Protein AF-A0A353B6N6-F1 (afdb_monomer_lite)

pLDDT: mean 88.03, std 6.11, range [65.81, 94.56]

Radius of gyration: 28.05 Å; chains: 1; bounding box: 58×32×71 Å

Sequence (144 aa):
MLCIVFTAVLGYVVSGWSWLDALYMVVITVSGVGYGEVKPVETYSLRWLTILLIVLGYAAAIYTVGGFAQMVIDGELRRVLGVRRMHKEIDRLDQHVVICGFGRMGKQLAESLARRGKPLVVVDRSVERVTKAREFGCLAIEGN

Foldseek 3Di:
DVVLLVVQLVVVVVVVDDSVLSNVLLCCLLVVVPPDRSDDQPDPVNVVSSVCSNVVSNVVSCVVVVVVVVVVVVVVVCVVVVLVVLVVVVVPDDPAAEQEDQDPVSVVVCVVCVVVVGQYEYEYQDPVSQVVCVVVVHSYDYDD

Structure (mmCIF, N/CA/C/O backbone):
data_AF-A0A353B6N6-F1
#
_entry.id   AF-A0A353B6N6-F1
#
loop_
_atom_site.group_PDB
_atom_site.id
_atom_site.type_symbol
_atom_site.label_atom_id
_atom_site.label_alt_id
_atom_site.label_comp_id
_atom_site.label_asym_id
_atom_site.label_entity_id
_atom_site.label_seq_id
_atom_site.pdbx_PDB_ins_code
_atom_site.Cartn_x
_atom_site.Cartn_y
_atom_site.Cartn_z
_atom_site.occupancy
_atom_site.B_iso_or_equiv
_atom_site.auth_seq_id
_atom_site.auth_comp_id
_atom_site.auth_asym_id
_atom_site.auth_atom_id
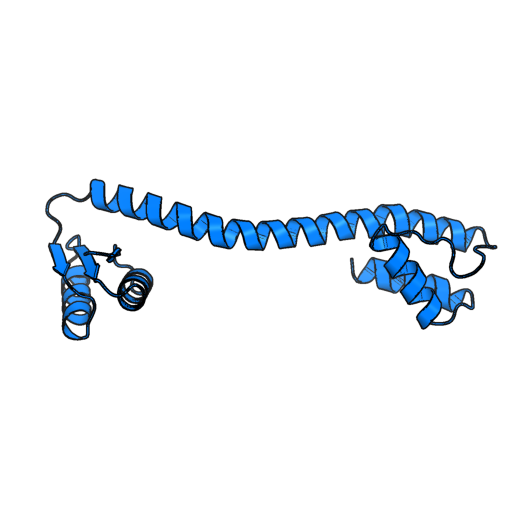_atom_site.pdbx_PDB_model_num
ATOM 1 N N . MET A 1 1 ? 3.969 -6.995 -10.562 1.00 87.12 1 MET A N 1
ATOM 2 C CA . MET A 1 1 ? 4.688 -5.702 -10.630 1.00 87.12 1 MET A CA 1
ATOM 3 C C . MET A 1 1 ? 6.203 -5.885 -10.532 1.00 87.12 1 MET A C 1
ATOM 5 O O . MET A 1 1 ? 6.876 -5.561 -11.497 1.00 87.12 1 MET A O 1
ATOM 9 N N . LEU A 1 2 ? 6.740 -6.460 -9.444 1.00 89.62 2 LEU A N 1
ATOM 10 C CA . LEU A 1 2 ? 8.195 -6.625 -9.255 1.00 89.62 2 LEU A CA 1
ATOM 11 C C . LEU A 1 2 ? 8.898 -7.376 -10.398 1.00 89.62 2 LEU A C 1
ATOM 13 O O . LEU A 1 2 ? 9.908 -6.895 -10.894 1.00 89.62 2 LEU A O 1
ATOM 17 N N . CYS A 1 3 ? 8.337 -8.492 -10.881 1.00 92.62 3 CYS A N 1
ATOM 18 C CA . CYS A 1 3 ? 8.913 -9.222 -12.018 1.00 92.62 3 CYS A CA 1
ATOM 19 C C . CYS A 1 3 ? 8.967 -8.370 -13.296 1.00 92.62 3 CYS A C 1
ATOM 21 O O . CYS A 1 3 ? 9.976 -8.382 -13.981 1.00 92.62 3 CYS A O 1
ATOM 23 N N . ILE A 1 4 ? 7.918 -7.587 -13.583 1.00 91.50 4 ILE A N 1
ATOM 24 C CA . ILE A 1 4 ? 7.854 -6.709 -14.766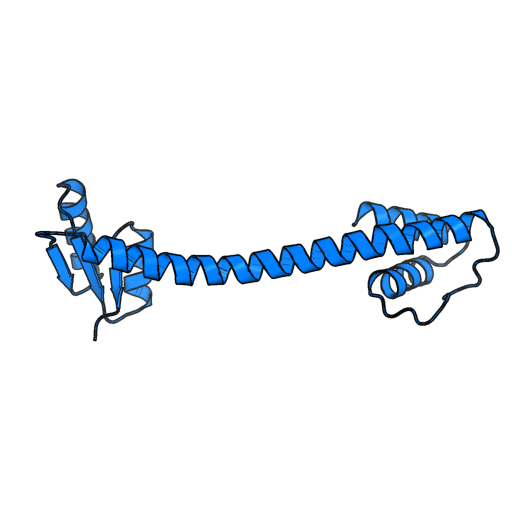 1.00 91.50 4 ILE A CA 1
ATOM 25 C C . ILE A 1 4 ? 8.944 -5.638 -14.683 1.00 91.50 4 ILE A C 1
ATOM 27 O O . ILE A 1 4 ? 9.679 -5.430 -15.643 1.00 91.50 4 ILE A O 1
ATOM 31 N N . VAL A 1 5 ? 9.073 -4.995 -13.517 1.00 92.50 5 VAL A N 1
ATOM 32 C CA . VAL A 1 5 ? 10.116 -3.994 -13.257 1.00 92.50 5 VAL A CA 1
ATOM 33 C C . VAL A 1 5 ? 11.500 -4.616 -13.421 1.00 92.50 5 VAL A C 1
ATOM 35 O O . VAL A 1 5 ? 12.330 -4.065 -14.133 1.00 92.50 5 VAL A O 1
ATOM 38 N N . PHE A 1 6 ? 11.737 -5.785 -12.827 1.00 94.00 6 PHE A N 1
ATOM 39 C CA . PHE A 1 6 ? 13.030 -6.461 -12.893 1.00 94.00 6 PHE A CA 1
ATOM 40 C C . PHE A 1 6 ? 13.407 -6.859 -14.326 1.00 94.00 6 PHE A C 1
ATOM 42 O O . PHE A 1 6 ? 14.514 -6.565 -14.772 1.00 94.00 6 PHE A O 1
ATOM 49 N N . THR A 1 7 ? 12.478 -7.457 -15.079 1.00 93.38 7 THR A N 1
ATOM 50 C CA . THR A 1 7 ? 12.695 -7.815 -16.487 1.00 93.38 7 THR A CA 1
ATOM 51 C C . THR A 1 7 ? 12.945 -6.580 -17.353 1.00 93.38 7 THR A C 1
ATOM 53 O O . THR A 1 7 ? 13.829 -6.612 -18.206 1.00 93.38 7 THR A O 1
ATOM 56 N N . ALA A 1 8 ? 12.225 -5.479 -17.119 1.00 92.62 8 ALA A N 1
ATOM 57 C CA . ALA A 1 8 ? 12.434 -4.240 -17.859 1.00 92.62 8 ALA A CA 1
ATOM 58 C C . ALA A 1 8 ? 13.804 -3.613 -17.556 1.00 92.62 8 ALA A C 1
ATOM 60 O O . ALA A 1 8 ? 14.540 -3.293 -18.487 1.00 92.62 8 ALA A O 1
ATOM 61 N N . VAL A 1 9 ? 14.184 -3.503 -16.276 1.00 93.94 9 VAL A N 1
ATOM 62 C CA . VAL A 1 9 ? 15.504 -2.990 -15.870 1.00 93.94 9 VAL A CA 1
ATOM 63 C C . VAL A 1 9 ? 16.620 -3.838 -16.478 1.00 93.94 9 VAL A C 1
ATOM 65 O O . VAL A 1 9 ? 17.541 -3.282 -17.072 1.00 93.94 9 VAL A O 1
ATOM 68 N N . LEU A 1 10 ? 16.522 -5.169 -16.403 1.00 94.31 10 LEU A N 1
ATOM 69 C CA . LEU A 1 10 ? 17.498 -6.059 -17.035 1.00 94.31 10 LEU A CA 1
ATOM 70 C C . LEU A 1 10 ? 17.573 -5.853 -18.551 1.00 94.31 10 LEU A C 1
ATOM 72 O O . LEU A 1 10 ? 18.673 -5.783 -19.091 1.00 94.31 10 LEU A O 1
ATOM 76 N N . GLY A 1 11 ? 16.436 -5.713 -19.236 1.00 91.44 11 GLY A N 1
ATOM 77 C CA . GLY A 1 11 ? 16.408 -5.479 -20.681 1.00 91.44 11 GLY A CA 1
ATOM 78 C C . GLY A 1 11 ? 17.110 -4.184 -21.101 1.00 91.44 11 GLY A C 1
ATOM 79 O O . GLY A 1 11 ? 17.863 -4.181 -22.077 1.00 91.44 11 GLY A O 1
ATOM 80 N N . TYR A 1 12 ? 16.940 -3.103 -20.335 1.00 92.62 12 TYR A N 1
ATOM 81 C CA . TYR A 1 12 ? 17.661 -1.849 -20.574 1.00 92.62 12 TYR A CA 1
ATOM 82 C C . TYR A 1 12 ? 19.158 -1.966 -20.250 1.00 92.62 12 TYR A C 1
ATOM 84 O O . TYR A 1 12 ? 19.988 -1.502 -21.031 1.00 92.62 12 TYR A O 1
ATOM 92 N N . VAL A 1 13 ? 19.526 -2.635 -19.151 1.00 92.69 13 VAL A N 1
ATOM 93 C CA . VAL A 1 13 ? 20.937 -2.838 -18.765 1.00 92.69 13 VAL A CA 1
ATOM 94 C C . VAL A 1 13 ? 21.691 -3.679 -19.796 1.00 92.69 13 VAL A C 1
ATOM 96 O O . VAL A 1 13 ? 22.792 -3.311 -20.199 1.00 92.69 13 VAL A O 1
ATOM 99 N N . VAL A 1 14 ? 21.087 -4.767 -20.288 1.00 90.88 14 VAL A N 1
ATOM 100 C CA . VAL A 1 14 ? 21.658 -5.602 -21.365 1.00 90.88 14 VAL A CA 1
ATOM 101 C C . VAL A 1 14 ? 21.858 -4.797 -22.652 1.00 90.88 14 VAL A C 1
ATOM 103 O O . VAL A 1 14 ? 22.774 -5.070 -23.421 1.00 90.88 14 VAL A O 1
ATOM 106 N N . SER A 1 15 ? 21.051 -3.759 -22.853 1.00 86.94 15 SER A N 1
ATOM 107 C CA . SER A 1 15 ? 21.146 -2.853 -23.999 1.00 86.94 15 SER A CA 1
ATOM 108 C C . SER A 1 15 ? 22.138 -1.701 -23.784 1.00 86.94 15 SER A C 1
ATOM 110 O O . SER A 1 15 ? 22.137 -0.733 -24.542 1.00 86.94 15 SER A O 1
ATOM 112 N N . GLY A 1 16 ? 22.988 -1.785 -22.753 1.00 87.44 16 GLY A N 1
ATOM 113 C CA . GLY A 1 16 ? 24.078 -0.840 -22.489 1.00 87.44 16 GLY A CA 1
ATOM 114 C C . GLY A 1 16 ? 23.700 0.352 -21.606 1.00 87.44 16 GLY A C 1
ATOM 115 O O . GLY A 1 16 ? 24.484 1.295 -21.468 1.00 87.44 16 GLY A O 1
ATOM 116 N N . TRP A 1 17 ? 22.507 0.357 -21.006 1.00 91.38 17 TRP A N 1
ATOM 117 C CA . TRP A 1 17 ? 22.112 1.421 -20.084 1.00 91.38 17 TRP A CA 1
ATOM 118 C C . TRP A 1 17 ? 22.742 1.180 -18.711 1.00 91.38 17 TRP A C 1
ATOM 120 O O . TRP A 1 17 ? 22.952 0.037 -18.303 1.00 91.38 17 TRP A O 1
ATOM 130 N N . SER A 1 18 ? 23.044 2.253 -17.970 1.00 94.38 18 SER A N 1
ATOM 131 C CA . SER A 1 18 ? 23.471 2.070 -16.582 1.00 94.38 18 SER A CA 1
ATOM 132 C C . SER A 1 18 ? 22.288 1.547 -15.761 1.00 94.38 18 SER A C 1
ATOM 134 O O . SER A 1 18 ? 21.130 1.820 -16.083 1.00 94.38 18 SER A O 1
ATOM 136 N N . TRP A 1 19 ? 22.561 0.797 -14.691 1.00 93.44 19 TRP A N 1
ATOM 137 C CA . TRP A 1 19 ? 21.506 0.268 -13.819 1.00 93.44 19 TRP A CA 1
ATOM 138 C C . TRP A 1 19 ? 20.601 1.381 -13.269 1.00 93.44 19 TRP A C 1
ATOM 140 O O . TRP A 1 19 ? 19.394 1.185 -13.134 1.00 93.44 19 TRP A O 1
ATOM 150 N N . LEU A 1 20 ? 21.183 2.556 -12.999 1.00 93.69 20 LEU A N 1
ATOM 151 C CA . LEU A 1 20 ? 20.473 3.713 -12.477 1.00 93.69 20 LEU A CA 1
ATOM 152 C C . LEU A 1 20 ? 19.576 4.338 -13.550 1.00 93.69 20 LEU A C 1
ATOM 154 O O . LEU A 1 20 ? 18.412 4.602 -13.268 1.00 93.69 20 LEU A O 1
ATOM 158 N N . ASP A 1 21 ? 20.071 4.496 -14.783 1.00 93.50 21 ASP A N 1
ATOM 159 C CA . ASP A 1 21 ? 19.279 5.033 -15.902 1.00 93.50 21 ASP A CA 1
ATOM 160 C C . ASP A 1 21 ? 18.113 4.103 -16.256 1.00 93.50 21 ASP A C 1
ATOM 162 O O . ASP A 1 21 ? 16.995 4.555 -16.495 1.00 93.50 21 ASP A O 1
ATOM 166 N N . ALA A 1 22 ? 18.366 2.791 -16.260 1.00 93.94 22 ALA A N 1
ATOM 167 C CA . ALA A 1 22 ? 17.357 1.769 -16.513 1.00 93.94 22 ALA A CA 1
ATOM 168 C C . ALA A 1 22 ? 16.257 1.784 -15.443 1.00 93.94 22 ALA A C 1
ATOM 170 O O . ALA A 1 22 ? 15.068 1.781 -15.769 1.00 93.94 22 ALA A O 1
ATOM 171 N N . LEU A 1 23 ? 16.642 1.832 -14.164 1.00 93.75 23 LEU A N 1
ATOM 172 C CA . LEU A 1 23 ? 15.690 1.940 -13.061 1.00 93.75 23 LEU A CA 1
ATOM 173 C C . LEU A 1 23 ? 14.906 3.252 -13.140 1.00 93.75 23 LEU A C 1
ATOM 175 O O . LEU A 1 23 ? 13.683 3.238 -13.011 1.00 93.75 23 LEU A O 1
ATOM 179 N N . TYR A 1 24 ? 15.592 4.365 -13.393 1.00 93.75 24 TYR A N 1
ATOM 180 C CA . TYR A 1 24 ? 14.972 5.677 -13.513 1.00 93.75 24 TYR A CA 1
ATOM 181 C C . TYR A 1 24 ? 13.939 5.706 -14.646 1.00 93.75 24 TYR A C 1
ATOM 183 O O . TYR A 1 24 ? 12.799 6.103 -14.406 1.00 93.75 24 TYR A O 1
ATOM 191 N N . MET A 1 25 ? 14.276 5.172 -15.827 1.00 93.50 25 MET A N 1
ATOM 192 C CA . MET A 1 25 ? 13.355 5.029 -16.963 1.00 93.50 25 MET A CA 1
ATOM 193 C C . MET A 1 25 ? 12.100 4.232 -16.594 1.00 93.50 25 MET A C 1
ATOM 195 O O . MET A 1 25 ? 10.976 4.632 -16.908 1.00 93.50 25 MET A O 1
ATOM 199 N N . VAL A 1 26 ? 12.269 3.110 -15.892 1.00 93.75 26 VAL A N 1
ATOM 200 C CA . VAL A 1 26 ? 11.138 2.285 -15.453 1.00 93.75 26 VAL A CA 1
ATOM 201 C C . VAL A 1 26 ? 10.262 3.033 -14.448 1.00 93.75 26 VAL A C 1
ATOM 203 O O . VAL A 1 26 ? 9.038 3.017 -14.580 1.00 93.75 26 VAL A O 1
ATOM 206 N N . VAL A 1 27 ? 10.861 3.738 -13.487 1.00 93.00 27 VAL A N 1
ATOM 207 C CA . VAL A 1 27 ? 10.133 4.504 -12.466 1.00 93.00 27 VAL A CA 1
ATOM 208 C C . VAL A 1 27 ? 9.338 5.656 -13.083 1.00 93.00 27 VAL A C 1
ATOM 210 O O . VAL A 1 27 ? 8.152 5.789 -12.779 1.00 93.00 27 VAL A O 1
ATOM 213 N N . ILE A 1 28 ? 9.920 6.461 -13.979 1.00 92.81 28 ILE A N 1
ATOM 214 C CA . ILE A 1 28 ? 9.195 7.581 -14.616 1.00 92.81 28 ILE A CA 1
ATOM 215 C C . ILE A 1 28 ? 8.064 7.096 -15.534 1.00 92.81 28 ILE A C 1
ATOM 217 O O . ILE A 1 28 ? 7.042 7.769 -15.661 1.00 92.81 28 ILE A O 1
ATOM 221 N N . THR A 1 29 ? 8.229 5.913 -16.134 1.00 92.38 29 THR A N 1
ATOM 222 C CA . THR A 1 29 ? 7.225 5.297 -17.010 1.00 92.38 29 THR A CA 1
ATOM 223 C C . THR A 1 29 ? 6.058 4.752 -16.192 1.00 92.38 29 THR A C 1
ATOM 225 O O . THR A 1 29 ? 4.903 5.077 -16.446 1.00 92.38 29 THR A O 1
ATOM 228 N N . VAL A 1 30 ? 6.353 3.949 -15.167 1.00 92.31 30 VAL A N 1
ATOM 229 C CA . VAL A 1 30 ? 5.336 3.288 -14.338 1.00 92.31 30 VAL A CA 1
ATOM 230 C C . VAL A 1 30 ? 4.618 4.275 -13.411 1.00 92.31 30 VAL A C 1
ATOM 232 O O . VAL A 1 30 ? 3.453 4.065 -13.086 1.00 92.31 30 VAL A O 1
ATOM 235 N N . SER A 1 31 ? 5.272 5.372 -13.019 1.00 89.56 31 SER A N 1
ATOM 236 C CA . SER A 1 31 ? 4.628 6.458 -12.265 1.00 89.56 31 SER A CA 1
ATOM 237 C C . SER A 1 31 ? 3.669 7.305 -13.109 1.00 89.56 31 SER A C 1
ATOM 239 O O . SER A 1 31 ? 2.864 8.040 -12.544 1.00 89.56 31 SER A O 1
ATOM 241 N N . GLY A 1 32 ? 3.732 7.211 -14.443 1.00 88.44 32 GLY A N 1
ATOM 242 C CA . GLY A 1 32 ? 2.926 8.028 -15.351 1.00 88.44 32 GLY A CA 1
ATOM 243 C C . GLY A 1 32 ? 3.403 9.479 -15.489 1.00 88.44 32 GLY A C 1
ATOM 244 O O . GLY A 1 32 ? 2.693 10.278 -16.090 1.00 88.44 32 GLY A O 1
ATOM 245 N N . VAL A 1 33 ? 4.582 9.829 -14.954 1.00 90.75 33 VAL A N 1
ATOM 246 C CA . VAL A 1 33 ? 5.154 11.183 -15.077 1.00 90.75 33 VAL A CA 1
ATOM 247 C C . VAL A 1 33 ? 5.692 11.430 -16.488 1.00 90.75 33 VAL A C 1
ATOM 249 O O . VAL A 1 33 ? 5.417 12.472 -17.071 1.00 90.75 33 VAL A O 1
ATOM 252 N N . GLY A 1 34 ? 6.440 10.470 -17.045 1.00 84.06 34 GLY A N 1
ATOM 253 C CA . GLY A 1 34 ? 6.799 10.463 -18.467 1.00 84.06 34 GLY A CA 1
ATOM 254 C C . GLY A 1 34 ? 7.608 11.668 -18.968 1.00 84.06 34 GLY A C 1
ATOM 255 O O . GLY A 1 34 ? 7.259 12.237 -19.996 1.00 84.06 34 GLY A O 1
ATOM 256 N N . TYR A 1 35 ? 8.718 12.028 -18.310 1.00 84.94 35 TYR A N 1
ATOM 257 C CA . TYR A 1 35 ? 9.613 13.114 -18.762 1.00 84.94 35 TYR A CA 1
ATOM 258 C C . TYR A 1 35 ? 10.297 12.882 -20.128 1.00 84.94 35 TYR A C 1
ATOM 260 O O . TYR A 1 35 ? 10.974 13.777 -20.628 1.00 84.94 35 TYR A O 1
ATOM 268 N N . GLY A 1 36 ? 10.126 11.702 -20.730 1.00 83.88 36 GLY A N 1
ATOM 269 C CA . GLY A 1 36 ? 10.746 11.293 -21.991 1.00 83.88 36 GLY A CA 1
ATOM 270 C C . GLY A 1 36 ? 11.693 10.105 -21.824 1.00 83.88 36 GLY A C 1
ATOM 271 O O . GLY A 1 36 ? 11.811 9.530 -20.741 1.00 83.88 36 GLY A O 1
ATOM 272 N N . GLU A 1 37 ? 12.352 9.716 -22.916 1.00 86.75 37 GLU A N 1
ATOM 273 C CA . GLU A 1 37 ? 13.365 8.657 -22.909 1.00 86.75 37 GLU A CA 1
ATOM 274 C C . GLU A 1 37 ? 14.650 9.150 -22.221 1.00 86.75 37 GLU A C 1
ATOM 276 O O . GLU A 1 37 ? 15.224 10.160 -22.619 1.00 86.75 37 GLU A O 1
ATOM 281 N N . VAL A 1 38 ? 15.122 8.429 -21.196 1.00 87.25 38 VAL A N 1
ATOM 282 C CA . VAL A 1 38 ? 16.369 8.765 -20.468 1.00 87.25 38 VAL A CA 1
ATOM 283 C C . VAL A 1 38 ? 17.601 8.607 -21.365 1.00 87.25 38 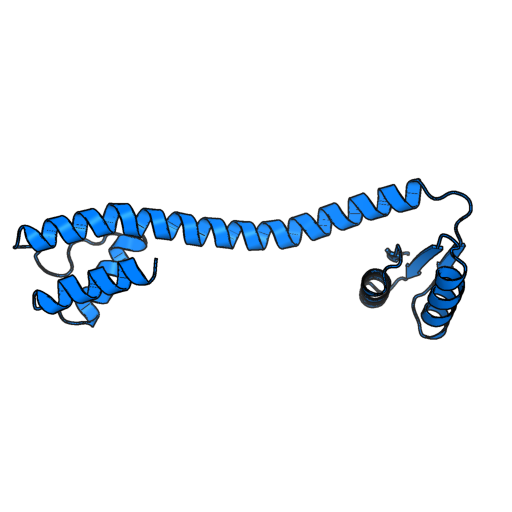VAL A C 1
ATOM 285 O O . VAL A 1 38 ? 18.565 9.363 -21.270 1.00 87.25 38 VAL A O 1
ATOM 288 N N . LYS A 1 39 ? 17.560 7.609 -22.246 1.00 85.06 39 LYS A N 1
ATOM 289 C CA . LYS A 1 39 ? 18.528 7.353 -23.311 1.00 85.06 39 LYS A CA 1
ATOM 290 C C . LYS A 1 39 ? 17.767 6.964 -24.577 1.00 85.06 39 LYS A C 1
ATOM 292 O O . LYS A 1 39 ? 16.670 6.420 -24.459 1.00 85.06 39 LYS A O 1
ATOM 297 N N . PRO A 1 40 ? 18.332 7.208 -25.768 1.00 83.75 40 PRO A N 1
ATOM 298 C CA . PRO A 1 40 ? 17.637 6.935 -27.017 1.00 83.75 40 PRO A CA 1
ATOM 299 C C . PRO A 1 40 ? 17.304 5.444 -27.160 1.00 83.75 40 PRO A C 1
ATOM 301 O O . PRO A 1 40 ? 18.162 4.565 -27.018 1.00 83.75 40 PRO A O 1
ATOM 304 N N . VAL A 1 41 ? 16.036 5.151 -27.450 1.00 82.94 41 VAL A N 1
ATOM 305 C CA . VAL A 1 41 ? 15.535 3.796 -27.708 1.00 82.94 41 VAL A CA 1
ATOM 306 C C . VAL A 1 41 ? 15.716 3.473 -29.200 1.00 82.94 41 VAL A C 1
ATOM 308 O O . VAL A 1 41 ? 14.787 3.523 -30.016 1.00 82.94 41 VAL A O 1
ATOM 311 N N . GLU A 1 42 ? 16.960 3.164 -29.573 1.00 80.06 42 GLU A N 1
ATOM 312 C CA . GLU A 1 42 ? 17.370 3.025 -30.982 1.00 80.06 42 GLU A CA 1
ATOM 313 C C . GLU A 1 42 ? 17.002 1.671 -31.608 1.00 80.06 42 GLU A C 1
ATOM 315 O O . GLU A 1 42 ? 16.746 1.586 -32.808 1.00 80.06 42 GLU A O 1
ATOM 320 N N . THR A 1 43 ? 16.930 0.599 -30.810 1.00 87.62 43 THR A N 1
ATOM 321 C CA . THR A 1 43 ? 16.682 -0.762 -31.319 1.00 87.62 43 THR A CA 1
ATOM 322 C C . THR A 1 43 ? 15.200 -1.139 -31.253 1.00 87.62 43 THR A C 1
ATOM 324 O O . THR A 1 43 ? 14.521 -0.877 -30.260 1.00 87.62 43 THR A O 1
ATOM 327 N N . TYR A 1 44 ? 14.701 -1.844 -32.276 1.00 88.62 44 TYR A N 1
ATOM 328 C CA . TYR A 1 44 ? 13.319 -2.352 -32.321 1.00 88.62 44 TYR A CA 1
ATOM 329 C C . TYR A 1 44 ? 12.949 -3.238 -31.120 1.00 88.62 44 TYR A C 1
ATOM 331 O O . TYR A 1 44 ? 11.829 -3.149 -30.620 1.00 88.62 44 TYR A O 1
ATOM 339 N N . SER A 1 45 ? 13.879 -4.060 -30.625 1.00 86.88 45 SER A N 1
ATOM 340 C CA . SER A 1 45 ? 13.680 -4.886 -29.424 1.00 86.88 45 SER A CA 1
ATOM 341 C C . SER A 1 45 ? 13.424 -4.036 -28.178 1.00 86.88 45 SER A C 1
ATOM 343 O O . SER A 1 45 ? 12.518 -4.337 -27.401 1.00 86.88 45 SER A O 1
ATOM 345 N N . LEU A 1 46 ? 14.173 -2.942 -28.022 1.00 89.06 46 LEU A N 1
ATOM 346 C CA . LEU A 1 46 ? 14.034 -2.016 -26.904 1.00 89.06 46 LEU A CA 1
ATOM 347 C C . LEU A 1 46 ? 12.693 -1.281 -26.963 1.00 89.06 46 LEU A C 1
ATOM 349 O O . LEU A 1 46 ? 12.017 -1.174 -25.948 1.00 89.06 46 LEU A O 1
ATOM 353 N N . ARG A 1 47 ? 12.253 -0.865 -28.159 1.00 90.75 47 ARG A N 1
ATOM 354 C CA . ARG A 1 47 ? 10.938 -0.227 -28.354 1.00 90.75 47 ARG A CA 1
ATOM 355 C C . ARG A 1 47 ? 9.790 -1.139 -27.945 1.00 90.75 47 ARG A C 1
ATOM 357 O O . ARG A 1 47 ? 8.889 -0.700 -27.236 1.00 90.75 47 ARG A O 1
ATOM 364 N N . TRP A 1 48 ? 9.832 -2.407 -28.349 1.00 93.25 48 TRP A N 1
ATOM 365 C CA . TRP A 1 48 ? 8.828 -3.386 -27.932 1.00 93.25 48 TRP A CA 1
ATOM 366 C C . TRP A 1 48 ? 8.822 -3.603 -26.419 1.00 93.25 48 TRP A C 1
ATOM 368 O O . TRP A 1 48 ? 7.747 -3.668 -25.822 1.00 93.25 48 TRP A O 1
ATOM 378 N N . LEU A 1 49 ? 9.999 -3.651 -25.791 1.00 92.25 49 LEU A N 1
ATOM 379 C CA . LEU A 1 49 ? 10.115 -3.734 -24.337 1.00 92.25 49 LEU A CA 1
ATOM 380 C C . LEU A 1 49 ? 9.509 -2.503 -23.650 1.00 92.25 49 LEU A C 1
ATOM 382 O O . LEU A 1 49 ? 8.750 -2.664 -22.694 1.00 92.25 49 LEU A O 1
ATOM 386 N N . THR A 1 50 ? 9.778 -1.294 -24.150 1.00 91.75 50 THR A N 1
ATOM 387 C CA . THR A 1 50 ? 9.203 -0.053 -23.613 1.00 91.75 50 THR A CA 1
ATOM 388 C C . THR A 1 50 ? 7.682 -0.038 -23.748 1.00 91.75 50 THR A C 1
ATOM 390 O O . THR A 1 50 ? 6.990 0.279 -22.784 1.00 91.75 50 THR A O 1
ATOM 393 N N . ILE A 1 51 ? 7.138 -0.443 -24.901 1.00 93.12 51 ILE A N 1
ATOM 394 C CA . ILE A 1 51 ? 5.684 -0.552 -25.113 1.00 93.12 51 ILE A CA 1
ATOM 395 C C . ILE A 1 51 ? 5.070 -1.546 -24.120 1.00 93.12 51 ILE A C 1
ATOM 397 O O . ILE A 1 51 ? 4.069 -1.239 -23.469 1.00 93.12 51 ILE A O 1
ATOM 401 N N . LEU A 1 52 ? 5.687 -2.720 -23.962 1.00 93.19 52 LEU A N 1
ATOM 402 C CA . LEU A 1 52 ? 5.226 -3.739 -23.022 1.00 93.19 52 LEU A CA 1
ATOM 403 C C . LEU A 1 52 ? 5.255 -3.221 -21.578 1.00 93.19 52 LEU A C 1
ATOM 405 O O . LEU A 1 52 ? 4.313 -3.451 -20.820 1.00 93.19 52 LEU A O 1
ATOM 409 N N . LEU A 1 53 ? 6.313 -2.498 -21.206 1.00 93.94 53 LEU A N 1
ATOM 410 C CA . LEU A 1 53 ? 6.447 -1.865 -19.900 1.00 93.94 53 LEU A CA 1
ATOM 411 C C . LEU A 1 53 ? 5.366 -0.806 -19.667 1.00 93.94 53 LEU A C 1
ATOM 413 O O . LEU A 1 53 ? 4.796 -0.769 -18.579 1.00 93.94 53 LEU A O 1
ATOM 417 N N . ILE A 1 54 ? 5.066 0.030 -20.663 1.00 92.94 54 ILE A N 1
ATOM 418 C CA . ILE A 1 54 ? 4.006 1.037 -20.557 1.00 92.94 54 ILE A CA 1
ATOM 419 C C . ILE A 1 54 ? 2.666 0.345 -20.311 1.00 92.94 54 ILE A C 1
ATOM 421 O O . ILE A 1 54 ? 1.983 0.684 -19.356 1.00 92.94 54 ILE A O 1
ATOM 425 N N . VAL A 1 55 ? 2.299 -0.662 -21.105 1.00 94.25 55 VAL A N 1
ATOM 426 C CA . VAL A 1 55 ? 0.984 -1.311 -20.969 1.00 94.25 55 VAL A CA 1
ATOM 427 C C . VAL A 1 55 ? 0.897 -2.142 -19.687 1.00 94.25 55 VAL A C 1
ATOM 429 O O . VAL A 1 55 ? 0.013 -1.926 -18.858 1.00 94.25 55 VAL A O 1
ATOM 432 N N . LEU A 1 56 ? 1.815 -3.093 -19.496 1.00 94.56 56 LEU A N 1
ATOM 433 C CA . LEU A 1 56 ? 1.745 -4.041 -18.382 1.00 94.56 56 LEU A CA 1
ATOM 434 C C . LEU A 1 56 ? 2.231 -3.433 -17.067 1.00 94.56 56 LEU A C 1
ATOM 436 O O . LEU A 1 56 ? 1.656 -3.704 -16.014 1.00 94.56 56 LEU A O 1
ATOM 440 N N . GLY A 1 57 ? 3.294 -2.630 -17.110 1.00 92.44 57 GLY A N 1
ATOM 441 C CA . GLY A 1 57 ? 3.866 -1.994 -15.926 1.00 92.44 57 GLY A CA 1
ATOM 442 C C . GLY A 1 57 ? 2.924 -0.954 -15.331 1.00 92.44 57 GLY A C 1
ATOM 443 O O . GLY A 1 57 ? 2.669 -1.000 -14.128 1.00 92.44 57 GLY A O 1
ATOM 444 N N . TYR A 1 58 ? 2.348 -0.081 -16.164 1.00 92.44 58 TYR A N 1
ATOM 445 C CA . TYR A 1 58 ? 1.393 0.928 -15.702 1.00 92.44 58 TYR A CA 1
ATOM 446 C C . TYR A 1 58 ? 0.092 0.298 -15.188 1.00 92.44 58 TYR A C 1
ATOM 448 O O . TYR A 1 58 ? -0.345 0.615 -14.082 1.00 92.44 58 TYR A O 1
ATOM 456 N N . ALA A 1 59 ? -0.483 -0.669 -15.918 1.00 92.88 59 ALA A N 1
ATOM 457 C CA . ALA A 1 59 ? -1.677 -1.385 -15.460 1.00 92.88 59 ALA A CA 1
ATOM 458 C C . ALA A 1 59 ? -1.439 -2.100 -14.118 1.00 92.88 59 ALA A C 1
ATOM 460 O O . ALA A 1 59 ? -2.257 -2.006 -13.200 1.00 92.88 59 ALA A O 1
ATOM 461 N N . ALA A 1 60 ? -0.290 -2.770 -13.967 1.00 92.38 60 ALA A N 1
ATOM 462 C CA . ALA A 1 60 ? 0.077 -3.415 -12.712 1.00 92.38 60 ALA A CA 1
ATOM 463 C C . ALA A 1 60 ? 0.260 -2.407 -11.566 1.00 92.38 60 ALA A C 1
ATOM 465 O O . ALA A 1 60 ? -0.094 -2.719 -10.427 1.00 92.38 60 ALA A O 1
ATOM 466 N N . ALA A 1 61 ? 0.797 -1.216 -11.840 1.00 91.50 61 ALA A N 1
ATOM 467 C CA . ALA A 1 61 ? 0.956 -0.173 -10.832 1.00 91.50 61 ALA A CA 1
ATOM 468 C C . ALA A 1 61 ? -0.390 0.393 -10.377 1.00 91.50 61 ALA A C 1
ATOM 470 O O . ALA A 1 61 ? -0.631 0.431 -9.172 1.00 91.50 61 ALA A O 1
ATOM 471 N N . ILE A 1 62 ? -1.293 0.721 -11.309 1.00 91.25 62 ILE A N 1
ATOM 472 C CA . ILE A 1 62 ? -2.663 1.145 -10.978 1.00 91.25 62 ILE A CA 1
ATOM 473 C C . ILE A 1 62 ? -3.351 0.092 -10.112 1.00 91.25 62 ILE A C 1
ATOM 475 O O . ILE A 1 62 ? -3.921 0.429 -9.077 1.00 91.25 62 ILE A O 1
ATOM 479 N N . TYR A 1 63 ? -3.269 -1.184 -10.494 1.00 92.06 63 TYR A N 1
ATOM 480 C CA . TYR A 1 63 ? -3.906 -2.259 -9.736 1.00 92.06 63 TYR A CA 1
ATOM 481 C C . TYR A 1 63 ? -3.314 -2.412 -8.328 1.00 92.06 63 TYR A C 1
ATOM 483 O O . TYR A 1 63 ? -4.047 -2.589 -7.360 1.00 92.06 63 TYR A O 1
ATOM 491 N N . THR A 1 64 ? -1.990 -2.302 -8.194 1.00 89.88 64 THR A N 1
ATOM 492 C CA . THR A 1 64 ? -1.309 -2.425 -6.894 1.00 89.88 64 THR A CA 1
ATOM 493 C C . THR A 1 64 ? -1.649 -1.250 -5.976 1.00 89.88 64 THR A C 1
ATOM 495 O O . THR A 1 64 ? -2.005 -1.460 -4.817 1.00 89.88 64 THR A O 1
ATOM 498 N N . VAL A 1 65 ? -1.584 -0.018 -6.491 1.00 89.81 65 VAL A N 1
ATOM 499 C CA . VAL A 1 65 ? -1.917 1.203 -5.739 1.00 89.81 65 VAL A CA 1
ATOM 500 C C . VAL A 1 65 ? -3.401 1.224 -5.374 1.00 89.81 65 VAL A C 1
ATOM 502 O O . VAL A 1 65 ? -3.744 1.481 -4.222 1.00 89.81 65 VAL A O 1
ATOM 505 N N . GLY A 1 66 ? -4.278 0.899 -6.326 1.00 88.62 66 GLY A N 1
ATOM 506 C CA . GLY A 1 66 ? -5.720 0.812 -6.109 1.00 88.62 66 GLY A CA 1
ATOM 507 C C . GLY A 1 66 ? -6.088 -0.251 -5.075 1.00 88.62 66 GLY A C 1
ATOM 508 O O . GLY A 1 66 ? -6.840 0.041 -4.149 1.00 88.62 66 GLY A O 1
ATOM 509 N N . GLY A 1 67 ? -5.501 -1.447 -5.166 1.00 88.06 67 GLY A N 1
ATOM 510 C CA . GLY A 1 67 ? -5.708 -2.515 -4.186 1.00 88.06 67 GLY A CA 1
ATOM 511 C C . GLY A 1 67 ? -5.214 -2.138 -2.787 1.00 88.06 67 GLY A C 1
ATOM 512 O O . GLY A 1 67 ? -5.902 -2.397 -1.801 1.00 88.06 67 GLY A O 1
ATOM 513 N N . PHE A 1 68 ? -4.065 -1.465 -2.681 1.00 86.62 68 PHE A N 1
ATOM 514 C CA . PHE A 1 68 ? -3.568 -0.962 -1.398 1.00 86.62 68 PHE A CA 1
ATOM 515 C C . PHE A 1 68 ? -4.496 0.107 -0.803 1.00 86.62 68 PHE A C 1
ATOM 517 O O . PHE A 1 68 ? -4.846 0.034 0.375 1.00 86.62 68 PHE A O 1
ATOM 524 N N . ALA A 1 69 ? -4.959 1.058 -1.619 1.00 86.50 69 ALA A N 1
ATOM 525 C CA . ALA A 1 69 ? -5.932 2.060 -1.191 1.00 86.50 69 ALA A CA 1
ATOM 526 C C . ALA A 1 69 ? -7.240 1.408 -0.711 1.00 86.50 69 ALA A C 1
ATOM 528 O O . ALA A 1 69 ? -7.759 1.779 0.342 1.00 86.50 69 ALA A O 1
ATOM 529 N N . GLN A 1 70 ? -7.736 0.393 -1.425 1.00 82.81 70 GLN A N 1
ATOM 530 C CA . GLN A 1 70 ? -8.909 -0.377 -1.010 1.00 82.81 70 GLN A CA 1
ATOM 531 C C . GLN A 1 70 ? -8.696 -1.086 0.329 1.00 82.81 70 GLN A C 1
ATOM 533 O O . GLN A 1 70 ? -9.586 -1.024 1.167 1.00 82.81 70 GLN A O 1
ATOM 538 N N . MET A 1 71 ? -7.532 -1.695 0.585 1.00 79.31 71 MET A N 1
ATOM 539 C CA . MET A 1 71 ? -7.248 -2.322 1.887 1.00 79.31 71 MET A CA 1
ATOM 540 C C . MET A 1 71 ? -7.306 -1.321 3.047 1.00 79.31 71 MET A C 1
ATOM 542 O O . MET A 1 71 ? -7.854 -1.637 4.104 1.00 79.31 71 MET A O 1
ATOM 546 N N . VAL A 1 72 ? -6.765 -0.114 2.853 1.00 80.94 72 VAL A N 1
ATOM 547 C CA . VAL A 1 72 ? -6.818 0.956 3.862 1.0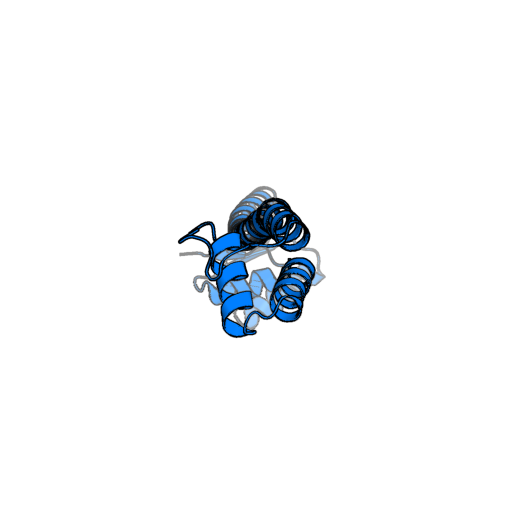0 80.94 72 VAL A CA 1
ATOM 548 C C . VAL A 1 72 ? -8.265 1.391 4.106 1.00 80.94 72 VAL A C 1
ATOM 550 O O . VAL A 1 72 ? -8.695 1.495 5.255 1.00 80.94 72 VAL A O 1
ATOM 553 N N . ILE A 1 73 ? -9.033 1.589 3.032 1.00 81.62 73 ILE A N 1
ATOM 554 C CA . ILE A 1 73 ? -10.441 1.992 3.112 1.00 81.62 73 ILE A CA 1
ATOM 555 C C . ILE A 1 73 ? -11.287 0.902 3.784 1.00 81.62 73 ILE A C 1
ATOM 557 O O . ILE A 1 73 ? -12.058 1.206 4.692 1.00 81.62 73 ILE A O 1
ATOM 561 N N . ASP A 1 74 ? -11.125 -0.363 3.396 1.00 75.81 74 ASP A N 1
ATOM 562 C CA . ASP A 1 74 ? -11.868 -1.495 3.955 1.00 75.81 74 ASP A CA 1
ATOM 563 C C . ASP A 1 74 ? -11.584 -1.704 5.445 1.00 75.81 74 ASP A C 1
ATOM 565 O O . ASP A 1 74 ? -12.481 -2.121 6.181 1.00 75.81 74 ASP A O 1
ATOM 569 N N . GLY A 1 75 ? -10.369 -1.402 5.914 1.00 72.38 75 GLY A N 1
ATOM 570 C CA . GLY A 1 75 ? -10.034 -1.428 7.339 1.00 72.38 75 GLY A CA 1
ATOM 571 C C . GLY A 1 75 ? -10.921 -0.482 8.154 1.00 72.38 75 GLY A C 1
ATOM 572 O O . GLY A 1 75 ? -11.551 -0.898 9.133 1.00 72.38 75 GLY A O 1
ATOM 573 N N . GLU A 1 76 ? -11.050 0.764 7.701 1.00 68.38 76 GLU A N 1
ATOM 574 C CA . GLU A 1 76 ? -11.880 1.773 8.368 1.00 68.38 76 GLU A CA 1
ATOM 575 C C . GLU A 1 76 ? -13.379 1.490 8.171 1.00 68.38 76 GLU A C 1
ATOM 577 O O . GLU A 1 76 ? -14.183 1.589 9.105 1.00 68.38 76 GLU A O 1
ATOM 582 N N . LEU A 1 77 ? -13.765 1.036 6.974 1.00 65.81 77 LEU A N 1
ATOM 583 C CA . LEU A 1 77 ? -15.150 0.715 6.639 1.00 65.81 77 LEU A CA 1
ATOM 584 C C . LEU A 1 77 ? -15.671 -0.472 7.461 1.00 65.81 77 LEU A C 1
ATOM 586 O O . LEU A 1 77 ? -16.790 -0.419 7.981 1.00 65.81 77 LEU A O 1
ATOM 590 N N . ARG A 1 78 ? -14.858 -1.522 7.653 1.00 66.88 78 ARG A N 1
ATOM 591 C CA . ARG A 1 78 ? -15.188 -2.655 8.536 1.00 66.88 78 ARG A CA 1
ATOM 592 C C . ARG A 1 78 ? -15.371 -2.214 9.980 1.00 66.88 78 ARG A C 1
ATOM 594 O O . ARG A 1 78 ? -16.261 -2.735 10.651 1.00 66.88 78 ARG A O 1
ATOM 601 N N . ARG A 1 79 ? -14.586 -1.244 10.456 1.00 70.81 79 ARG A N 1
ATOM 602 C CA . ARG A 1 79 ? -14.719 -0.698 11.812 1.00 70.81 79 ARG A CA 1
ATOM 603 C C . ARG A 1 79 ? -16.064 0.008 11.995 1.00 70.81 79 ARG A C 1
ATOM 605 O O . ARG A 1 79 ? -16.787 -0.292 12.945 1.00 70.81 79 ARG A O 1
ATOM 612 N N . VAL A 1 80 ? -16.445 0.870 11.050 1.00 70.00 80 VAL A N 1
ATOM 613 C CA . VAL A 1 80 ? -17.725 1.603 11.082 1.00 70.00 80 VAL A CA 1
ATOM 614 C C . VAL A 1 80 ? -18.924 0.661 10.924 1.00 70.00 80 VAL A C 1
ATOM 616 O O . VAL A 1 80 ? -19.893 0.742 11.687 1.00 70.00 80 VAL A O 1
ATOM 619 N N . LEU A 1 81 ? -18.867 -0.271 9.968 1.00 72.12 81 LEU A N 1
ATOM 620 C CA . LEU A 1 81 ? -19.921 -1.272 9.768 1.00 72.12 81 LEU A CA 1
ATOM 621 C C . LEU A 1 81 ? -20.044 -2.222 10.967 1.00 72.12 81 LEU A C 1
ATOM 623 O O . LEU A 1 81 ? -21.163 -2.578 11.344 1.00 72.12 81 LEU A O 1
ATOM 627 N N . GLY A 1 82 ? -18.926 -2.584 11.600 1.00 78.00 82 GLY A N 1
ATOM 628 C CA . GLY A 1 82 ? -18.895 -3.392 12.818 1.00 78.00 82 GLY A CA 1
ATOM 629 C C . GLY A 1 82 ? -19.657 -2.738 13.970 1.00 78.00 82 GLY A C 1
ATOM 630 O O . GLY A 1 82 ? -20.497 -3.386 14.591 1.00 78.00 82 GLY A O 1
ATOM 631 N N . VAL A 1 83 ? -19.460 -1.434 14.198 1.00 76.81 83 VAL A N 1
ATOM 632 C CA . VAL A 1 83 ? -20.192 -0.687 15.240 1.00 76.81 83 VAL A CA 1
ATOM 633 C C . VAL A 1 83 ? -21.697 -0.638 14.958 1.00 76.81 83 VAL A C 1
ATOM 635 O O . VAL A 1 83 ? -22.494 -0.825 15.881 1.00 76.81 83 VAL A O 1
ATOM 638 N N . ARG A 1 84 ? -22.104 -0.437 13.695 1.00 76.56 84 ARG A N 1
ATOM 639 C CA . ARG A 1 84 ? -23.528 -0.450 13.302 1.00 76.56 84 ARG A CA 1
ATOM 640 C C . ARG A 1 84 ? -24.172 -1.822 13.488 1.00 76.56 84 ARG A C 1
ATOM 642 O O . ARG A 1 84 ? -25.309 -1.905 13.945 1.00 76.56 84 ARG A O 1
ATOM 649 N N . ARG A 1 85 ? -23.466 -2.898 13.130 1.00 80.81 85 ARG A N 1
ATOM 650 C CA . ARG A 1 85 ? -23.943 -4.271 13.337 1.00 80.81 85 ARG A CA 1
ATOM 651 C C . ARG A 1 85 ? -24.097 -4.580 14.824 1.00 80.81 85 ARG A C 1
ATOM 653 O O . ARG A 1 85 ? -25.120 -5.124 15.212 1.00 80.81 85 ARG A O 1
ATOM 660 N N . MET A 1 86 ? -23.126 -4.169 15.632 1.00 82.88 86 MET A N 1
ATOM 661 C CA . MET A 1 86 ? -23.161 -4.340 17.081 1.00 82.88 86 MET A CA 1
ATOM 662 C C . MET A 1 86 ? -24.356 -3.611 17.712 1.00 82.88 86 MET A C 1
ATOM 664 O O . MET A 1 86 ? -25.045 -4.206 18.528 1.00 82.88 86 MET A O 1
ATOM 668 N N . HIS A 1 87 ? -24.662 -2.375 17.295 1.00 83.31 87 HIS 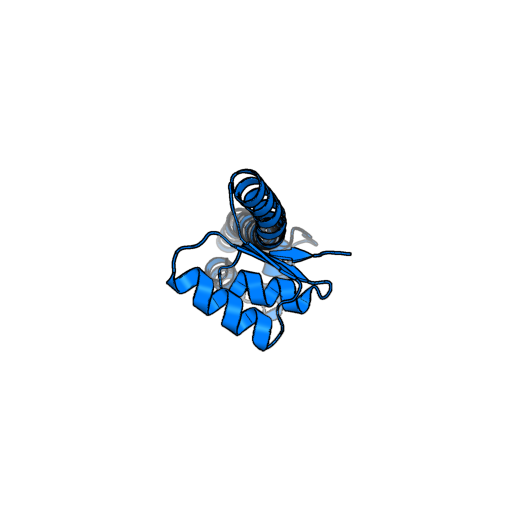A N 1
ATOM 669 C CA . HIS A 1 87 ? -25.876 -1.680 17.753 1.00 83.31 87 HIS A CA 1
ATOM 670 C C . HIS A 1 87 ? -27.144 -2.459 17.394 1.00 83.31 87 HIS A C 1
ATOM 672 O O . HIS A 1 87 ? -27.975 -2.687 18.259 1.00 83.31 87 HIS A O 1
ATOM 678 N N . LYS A 1 88 ? -27.251 -2.971 16.160 1.00 83.50 88 LYS A N 1
ATOM 679 C CA . LYS A 1 88 ? -28.387 -3.822 15.768 1.00 83.50 88 LYS A CA 1
ATOM 680 C C . LYS A 1 88 ? -28.479 -5.123 16.567 1.00 83.50 88 LYS A C 1
ATOM 682 O O . LYS A 1 88 ? -29.577 -5.635 16.748 1.00 83.50 88 LYS A O 1
ATOM 687 N N . GLU A 1 89 ? -27.351 -5.708 16.964 1.00 83.81 89 GLU A N 1
ATOM 688 C CA . GLU A 1 89 ? -27.335 -6.896 17.822 1.00 83.81 89 GLU A CA 1
ATOM 689 C C . GLU A 1 89 ? -27.807 -6.545 19.235 1.00 83.81 89 GLU A C 1
ATOM 691 O O . GLU A 1 89 ? -28.643 -7.267 19.763 1.00 83.81 89 GLU A O 1
ATOM 696 N N . ILE A 1 90 ? -27.371 -5.409 19.790 1.00 85.31 90 ILE A N 1
ATOM 697 C CA . ILE A 1 90 ? -27.847 -4.886 21.081 1.00 85.31 90 ILE A CA 1
ATOM 698 C C . ILE A 1 90 ? -29.355 -4.594 21.037 1.00 85.31 90 ILE A C 1
ATOM 700 O O . ILE A 1 90 ? -30.069 -5.029 21.934 1.00 85.31 90 ILE A O 1
ATOM 704 N N . ASP A 1 91 ? -29.856 -3.952 19.979 1.00 85.25 91 ASP A N 1
ATOM 705 C CA . ASP A 1 91 ? -31.286 -3.634 19.811 1.00 85.25 91 ASP A CA 1
ATOM 706 C C . ASP A 1 91 ? -32.178 -4.886 19.737 1.00 85.25 91 ASP A C 1
ATOM 708 O O . ASP A 1 91 ? -33.381 -4.812 19.972 1.00 85.25 91 ASP A O 1
ATOM 712 N N . ARG A 1 92 ? -31.607 -6.045 19.385 1.00 87.19 92 ARG A N 1
ATOM 713 C CA . ARG A 1 92 ? -32.316 -7.335 19.321 1.00 87.19 92 ARG A CA 1
ATOM 714 C C . ARG A 1 92 ? -32.277 -8.115 20.633 1.00 87.19 92 ARG A C 1
ATOM 716 O O . ARG A 1 92 ? -32.890 -9.178 20.711 1.00 87.19 92 ARG A O 1
ATOM 723 N N . LEU A 1 93 ? -31.511 -7.661 21.622 1.00 85.19 93 LEU A N 1
ATOM 724 C CA . LEU A 1 93 ? -31.382 -8.361 22.890 1.00 85.19 93 LEU A CA 1
ATOM 725 C C . LEU A 1 93 ? -32.535 -8.025 23.830 1.00 85.19 93 LEU A C 1
ATOM 727 O O . LEU A 1 93 ? -32.566 -6.950 24.426 1.00 85.19 93 LEU A O 1
ATOM 731 N N . ASP A 1 94 ? -33.375 -9.015 24.100 1.00 79.25 94 ASP A N 1
ATOM 732 C CA . ASP A 1 94 ? -34.332 -8.963 25.200 1.00 79.25 94 ASP A CA 1
ATOM 733 C C . ASP A 1 94 ? -33.750 -9.586 26.478 1.00 79.25 94 ASP A C 1
ATOM 735 O O . ASP A 1 94 ? -33.035 -10.588 26.443 1.00 79.25 94 ASP A O 1
ATOM 739 N N . GLN A 1 95 ? -34.052 -8.975 27.629 1.00 85.00 95 GLN A N 1
ATOM 740 C CA . GLN A 1 95 ? -33.621 -9.420 28.968 1.00 85.00 95 GLN A CA 1
ATOM 741 C C . GLN A 1 95 ? -32.101 -9.634 29.138 1.00 85.00 95 GLN A C 1
ATOM 743 O O . GLN A 1 95 ? -31.652 -10.585 29.786 1.00 85.00 95 GLN A O 1
ATOM 748 N N . HIS A 1 96 ? -31.296 -8.728 28.585 1.00 89.25 96 HIS A N 1
ATOM 749 C CA . HIS A 1 96 ? -29.842 -8.760 28.716 1.00 89.25 96 HIS A CA 1
ATOM 750 C C . HIS A 1 96 ? -29.341 -8.069 29.994 1.00 89.25 96 HIS A C 1
ATOM 752 O O . HIS A 1 96 ? -30.004 -7.212 30.578 1.00 89.25 96 HIS A O 1
ATOM 758 N N . VAL A 1 97 ? -28.137 -8.440 30.432 1.00 90.31 97 VAL A N 1
ATOM 759 C CA . VAL A 1 97 ? -27.465 -7.816 31.581 1.00 90.31 97 VAL A CA 1
ATOM 760 C C . VAL A 1 97 ? -26.545 -6.700 31.099 1.00 90.31 97 VAL A C 1
ATOM 762 O O . VAL A 1 97 ? -25.679 -6.930 30.259 1.00 90.31 97 VAL A O 1
ATOM 765 N N . VAL A 1 98 ? -26.684 -5.505 31.670 1.00 92.19 98 VAL A N 1
ATOM 766 C CA . VAL A 1 98 ? -25.788 -4.377 31.387 1.00 92.19 98 VAL A CA 1
ATOM 767 C C . VAL A 1 98 ? -24.687 -4.312 32.444 1.00 92.19 98 VAL A C 1
ATOM 769 O O . VAL A 1 98 ? -24.967 -4.228 33.639 1.00 92.19 98 VAL A O 1
ATOM 772 N N . ILE A 1 99 ? -23.427 -4.352 32.012 1.00 92.44 99 ILE A N 1
ATOM 773 C CA . ILE A 1 99 ? -22.254 -4.209 32.879 1.00 92.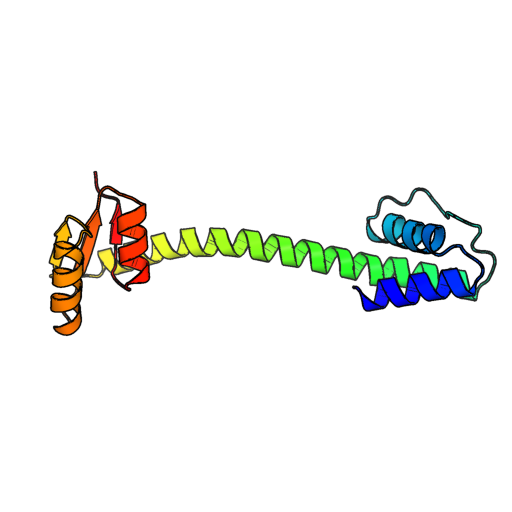44 99 ILE A CA 1
ATOM 774 C C . ILE A 1 99 ? -21.668 -2.814 32.678 1.00 92.44 99 ILE A C 1
ATOM 776 O O . ILE A 1 99 ? -21.042 -2.540 31.656 1.00 92.44 99 ILE A O 1
ATOM 780 N N . CYS A 1 100 ? -21.828 -1.947 33.673 1.00 91.75 100 CYS A N 1
ATOM 781 C CA . CYS A 1 100 ? -21.242 -0.610 33.670 1.00 91.75 100 CYS A CA 1
ATOM 782 C C . CYS A 1 100 ? -19.780 -0.674 34.146 1.00 91.75 100 CYS A C 1
ATOM 784 O O . CYS A 1 100 ? -19.492 -0.621 35.342 1.00 91.75 100 CYS A O 1
ATOM 786 N N . GLY A 1 101 ? -18.861 -0.811 33.195 1.00 90.69 101 GLY A N 1
ATOM 787 C CA . GLY A 1 101 ? -17.417 -0.754 33.383 1.00 90.69 101 GLY A CA 1
ATOM 788 C C . GLY A 1 101 ? -16.711 -2.079 33.096 1.00 90.69 101 GLY A C 1
ATOM 789 O O . GLY A 1 101 ? -17.015 -3.109 33.696 1.00 90.69 101 GLY A O 1
ATOM 790 N N . PHE A 1 102 ? -15.682 -2.047 32.247 1.00 91.31 102 PHE A N 1
ATOM 791 C CA . PHE A 1 102 ? -14.835 -3.196 31.907 1.00 91.31 102 PHE A CA 1
ATOM 792 C C . PHE A 1 102 ? -13.472 -3.135 32.610 1.00 91.31 102 PHE A C 1
ATOM 794 O O . PHE A 1 102 ? -12.400 -3.205 32.006 1.00 91.31 102 PHE A O 1
ATOM 801 N N . GLY A 1 103 ? -13.514 -2.959 33.932 1.00 89.62 103 GLY A N 1
ATOM 802 C CA . GLY A 1 103 ? -12.345 -3.092 34.803 1.00 89.62 103 GLY A CA 1
ATOM 803 C C . GLY A 1 103 ? -12.037 -4.552 35.158 1.00 89.62 103 GLY A C 1
ATOM 804 O O . GLY A 1 103 ? -12.551 -5.487 34.550 1.00 89.62 103 GLY A O 1
ATOM 805 N N . ARG A 1 104 ? -11.238 -4.770 36.212 1.00 89.50 104 ARG A N 1
ATOM 806 C CA . ARG A 1 104 ? -10.903 -6.123 36.705 1.00 89.50 104 ARG A CA 1
ATOM 807 C C . ARG A 1 104 ? -12.146 -6.932 37.101 1.00 89.50 104 ARG A C 1
ATOM 809 O O . ARG A 1 104 ? -12.332 -8.034 36.597 1.00 89.50 104 ARG A O 1
ATOM 816 N N . MET A 1 105 ? -13.011 -6.363 37.948 1.00 90.31 105 MET A N 1
ATOM 817 C CA . MET A 1 105 ? -14.261 -7.024 38.352 1.00 90.31 105 MET A CA 1
ATOM 818 C C . MET A 1 105 ? -15.258 -7.135 37.195 1.00 90.31 105 MET A C 1
ATOM 820 O O . MET A 1 105 ? -15.865 -8.185 37.021 1.00 90.31 105 MET A O 1
ATOM 824 N N . GLY A 1 106 ? -15.388 -6.089 36.371 1.00 89.81 106 GLY A N 1
ATOM 825 C CA . GLY A 1 106 ? -16.280 -6.095 35.206 1.00 89.81 106 GLY A CA 1
ATOM 826 C C . GLY A 1 106 ? -15.945 -7.210 34.215 1.00 89.81 106 GLY A C 1
ATOM 827 O O . GLY A 1 106 ? -16.842 -7.918 33.767 1.00 89.81 106 GLY A O 1
ATOM 828 N N . LYS A 1 107 ? -14.650 -7.445 33.959 1.00 91.75 107 LYS A N 1
ATOM 829 C CA . LYS A 1 107 ? -14.177 -8.565 33.136 1.00 91.75 107 LYS A CA 1
ATOM 830 C C . LYS A 1 107 ? -14.551 -9.924 33.736 1.00 91.75 107 LYS A C 1
ATOM 832 O O . LYS A 1 107 ? -15.077 -10.770 33.024 1.00 91.75 107 LYS A O 1
ATOM 837 N N . GLN A 1 108 ? -14.314 -10.131 35.034 1.00 92.44 108 GLN A N 1
ATOM 838 C CA . GLN A 1 108 ? -14.671 -11.390 35.705 1.00 92.44 108 GLN A CA 1
ATOM 839 C C . GLN A 1 108 ? -16.184 -11.643 35.691 1.00 92.44 108 GLN A C 1
ATOM 841 O O . GLN A 1 108 ? -16.628 -12.776 35.496 1.00 92.44 108 GLN A O 1
ATOM 846 N N . LEU A 1 109 ? -16.984 -10.589 35.866 1.00 91.94 109 LEU A N 1
ATOM 847 C CA . LEU A 1 109 ? -18.438 -10.675 35.804 1.00 91.94 109 LEU A CA 1
ATOM 848 C C . LEU A 1 109 ? -18.919 -11.008 34.387 1.00 91.94 109 LEU A C 1
ATOM 850 O O . LEU A 1 109 ? -19.745 -11.905 34.226 1.00 91.94 109 LEU A O 1
ATOM 854 N N . ALA A 1 110 ? -18.371 -10.331 33.374 1.00 91.62 110 ALA A N 1
ATOM 855 C CA . ALA A 1 110 ? -18.665 -10.604 31.971 1.00 91.62 110 ALA A CA 1
ATOM 856 C C . ALA A 1 110 ? -18.331 -12.055 31.608 1.00 91.62 110 ALA A C 1
ATOM 858 O O . ALA A 1 110 ? -19.147 -12.741 31.003 1.00 91.62 110 ALA A O 1
ATOM 859 N N . GLU A 1 111 ? -17.180 -12.558 32.055 1.00 91.31 111 GLU A N 1
ATOM 860 C CA . GLU A 1 111 ? -16.767 -13.943 31.835 1.00 91.31 111 GLU A CA 1
ATOM 861 C C . GLU A 1 111 ? -17.708 -14.949 32.519 1.00 91.31 111 GLU A C 1
ATOM 863 O O . GLU A 1 111 ? -18.129 -15.930 31.905 1.00 91.31 111 GLU A O 1
ATOM 868 N N . SER A 1 112 ? -18.092 -14.694 33.772 1.00 91.31 112 SER A N 1
ATOM 869 C CA . SER A 1 112 ? -19.030 -15.547 34.513 1.00 91.31 112 SER A CA 1
ATOM 870 C C . SER A 1 112 ? -20.416 -15.598 33.857 1.00 91.31 112 SER A C 1
ATOM 872 O O . SER A 1 112 ? -21.016 -16.670 33.742 1.00 91.31 112 SER A O 1
ATOM 874 N N . LEU A 1 113 ? -20.920 -14.454 33.386 1.00 89.44 113 LEU A N 1
ATOM 875 C CA . LEU A 1 113 ? -22.213 -14.357 32.705 1.00 89.44 113 LEU A CA 1
ATOM 876 C C . LEU A 1 113 ? -22.177 -14.974 31.302 1.00 89.44 113 LEU A C 1
ATOM 878 O O . LEU A 1 113 ? -23.111 -15.695 30.943 1.00 89.44 113 LEU A O 1
ATOM 882 N N . ALA A 1 114 ? -21.085 -14.777 30.559 1.00 87.62 114 ALA A N 1
ATOM 883 C CA . ALA A 1 114 ? -20.875 -15.388 29.249 1.00 87.62 114 ALA A CA 1
ATOM 884 C C . ALA A 1 114 ? -20.832 -16.921 29.340 1.00 87.62 114 ALA A C 1
ATOM 886 O O . ALA A 1 114 ? -21.503 -17.600 28.565 1.00 87.62 114 ALA A O 1
ATOM 887 N N . ARG A 1 115 ? -20.141 -17.486 30.344 1.00 89.12 115 ARG A N 1
ATOM 888 C CA . ARG A 1 115 ? -20.132 -18.944 30.596 1.00 89.12 115 ARG A CA 1
ATOM 889 C C . ARG A 1 115 ? -21.516 -19.509 30.925 1.00 89.12 115 ARG A C 1
ATOM 891 O O . ARG A 1 115 ? -21.766 -20.685 30.692 1.00 89.12 115 ARG A O 1
ATOM 898 N N . ARG A 1 116 ? -22.411 -18.685 31.475 1.00 88.81 116 ARG A N 1
ATOM 899 C CA . ARG A 1 116 ? -23.809 -19.045 31.764 1.00 88.81 116 ARG A CA 1
ATOM 900 C C . ARG A 1 116 ? -24.745 -18.821 30.570 1.00 88.81 116 ARG A C 1
ATOM 902 O O . ARG A 1 116 ? -25.946 -19.017 30.722 1.00 88.81 116 ARG A O 1
ATOM 909 N N . GLY A 1 117 ? -24.224 -18.381 29.421 1.00 83.75 117 GLY A N 1
ATOM 910 C CA . GLY A 1 117 ? -25.007 -18.118 28.213 1.00 83.75 117 GLY A CA 1
ATOM 911 C C . GLY A 1 117 ? -25.987 -16.952 28.343 1.00 83.75 117 GLY A C 1
ATOM 912 O O . GLY A 1 117 ? -26.927 -16.863 27.557 1.00 83.75 117 GLY A O 1
ATOM 913 N N . LYS A 1 118 ? -25.814 -16.069 29.338 1.00 86.56 118 LYS A N 1
ATOM 914 C CA . LYS A 1 118 ? -26.687 -14.901 29.488 1.00 86.56 118 LYS A CA 1
ATOM 915 C C . LYS A 1 118 ? -26.259 -13.798 28.517 1.00 86.56 118 LYS A C 1
ATOM 917 O O . LYS A 1 118 ? -25.082 -13.430 28.536 1.00 86.56 118 LYS A O 1
ATOM 922 N N . PRO A 1 119 ? -27.185 -13.226 27.727 1.00 87.69 119 PRO A N 1
ATOM 923 C CA . PRO A 1 119 ? -26.866 -12.085 26.885 1.00 87.69 119 PRO A CA 1
ATOM 924 C C . PRO A 1 119 ? -26.442 -10.898 27.750 1.00 87.69 119 PRO A C 1
ATOM 926 O O . PRO A 1 119 ? -27.083 -10.595 28.761 1.00 87.69 119 PRO A O 1
ATOM 929 N N . LEU A 1 120 ? -25.348 -10.240 27.374 1.00 91.44 120 LEU A N 1
ATOM 930 C CA . LEU A 1 120 ? -24.792 -9.128 28.134 1.00 91.44 120 LEU A CA 1
ATOM 931 C C . LEU A 1 120 ? -24.259 -8.030 27.218 1.00 91.44 120 LEU A C 1
ATOM 933 O O . LEU A 1 120 ? -23.783 -8.305 26.115 1.00 91.44 120 LEU A O 1
ATOM 937 N N . VAL A 1 121 ? -24.306 -6.799 27.718 1.00 93.12 121 VAL A N 1
ATOM 938 C CA . VAL A 1 121 ? -23.765 -5.606 27.063 1.00 93.12 121 VAL A CA 1
ATOM 939 C C . VAL A 1 121 ? -22.888 -4.863 28.062 1.00 93.12 121 VAL A C 1
ATOM 941 O O . VAL A 1 121 ? -23.280 -4.644 29.205 1.00 93.12 121 VAL A O 1
ATOM 944 N N . VAL A 1 122 ? -21.686 -4.482 27.649 1.00 93.00 122 VAL A N 1
ATOM 945 C CA . VAL A 1 122 ? -20.735 -3.736 28.477 1.00 93.00 122 VAL A CA 1
ATOM 946 C C . VAL A 1 122 ? -20.781 -2.256 28.102 1.00 93.00 122 VAL A C 1
ATOM 948 O O . VAL A 1 122 ? -20.711 -1.905 26.929 1.00 93.00 122 VAL A O 1
ATOM 951 N N . VAL A 1 123 ? -20.861 -1.378 29.095 1.00 92.75 123 VAL A N 1
ATOM 952 C CA . VAL A 1 123 ? -20.842 0.077 28.914 1.00 92.75 123 VAL A CA 1
ATOM 953 C C . VAL A 1 123 ? -19.689 0.643 29.726 1.00 92.75 123 VAL A C 1
ATOM 955 O O . VAL A 1 123 ? -19.651 0.453 30.936 1.00 92.75 123 VAL A O 1
ATOM 958 N N . ASP A 1 124 ? -18.733 1.321 29.101 1.00 92.38 124 ASP A N 1
ATOM 959 C CA . ASP A 1 124 ? -17.630 1.983 29.816 1.00 92.38 124 ASP A CA 1
ATOM 960 C C . ASP A 1 124 ? -17.391 3.374 29.216 1.00 92.38 124 ASP A C 1
ATOM 962 O O . ASP A 1 124 ? -17.689 3.606 28.050 1.00 92.38 124 ASP A O 1
ATOM 966 N N . ARG A 1 125 ? -16.863 4.301 30.015 1.00 91.88 125 ARG A N 1
ATOM 967 C CA . ARG A 1 125 ? -16.500 5.657 29.571 1.00 91.88 125 ARG A CA 1
ATOM 968 C C . ARG A 1 125 ? -15.157 5.691 28.846 1.00 91.88 125 ARG A C 1
ATOM 970 O O . ARG A 1 125 ? -14.847 6.636 28.139 1.00 91.88 125 ARG A O 1
ATOM 977 N N . SER A 1 126 ? -14.309 4.688 29.073 1.00 91.19 126 SER A N 1
ATOM 978 C CA . SER A 1 126 ? -12.993 4.589 28.448 1.00 91.19 126 SER A CA 1
ATOM 979 C C . SER A 1 126 ? -13.072 3.785 27.152 1.00 91.19 126 SER A C 1
ATOM 981 O O . SER A 1 126 ? -13.296 2.571 27.177 1.00 91.19 126 SER A O 1
ATOM 983 N N . VAL A 1 127 ? -12.785 4.440 26.022 1.00 88.62 127 VAL A N 1
ATOM 984 C CA . VAL A 1 127 ? -12.686 3.814 24.688 1.00 88.62 127 VAL A CA 1
ATOM 985 C C . VAL A 1 127 ? -11.757 2.592 24.691 1.00 88.62 127 VAL A C 1
ATOM 987 O O . VAL A 1 127 ? -12.037 1.574 24.054 1.00 88.62 127 VAL A O 1
ATOM 990 N N . GLU A 1 128 ? -10.667 2.647 25.455 1.00 90.44 128 GLU A N 1
ATOM 991 C CA . GLU A 1 128 ? -9.698 1.553 25.585 1.00 90.44 128 GLU A CA 1
ATOM 992 C C . GLU A 1 128 ? -10.317 0.318 26.251 1.00 90.44 128 GLU A C 1
ATOM 994 O O . GLU A 1 128 ? -10.078 -0.816 25.830 1.00 90.44 128 GLU A O 1
ATOM 999 N N . ARG A 1 129 ? -11.140 0.520 27.286 1.00 90.75 129 ARG A N 1
ATOM 1000 C CA . ARG A 1 129 ? -11.834 -0.567 27.991 1.00 90.75 129 ARG A CA 1
ATOM 1001 C C . ARG A 1 129 ? -12.970 -1.150 27.161 1.00 90.75 129 ARG A C 1
ATOM 1003 O O . ARG A 1 129 ? -13.127 -2.369 27.145 1.00 90.75 129 ARG A O 1
ATOM 1010 N N . VAL A 1 130 ? -13.694 -0.310 26.422 1.00 89.94 130 VAL A N 1
ATOM 1011 C CA . VAL A 1 130 ? -14.700 -0.755 25.445 1.00 89.94 130 VAL A CA 1
ATOM 1012 C C . VAL A 1 130 ? -14.048 -1.610 24.359 1.00 89.94 130 VAL A C 1
ATOM 1014 O O . VAL A 1 130 ? -14.559 -2.677 24.026 1.00 89.94 130 VAL A O 1
ATOM 1017 N N . THR A 1 131 ? -12.889 -1.193 23.845 1.00 89.06 131 THR A N 1
ATOM 1018 C CA . THR A 1 131 ? -12.148 -1.960 22.829 1.00 89.06 131 THR A CA 1
ATOM 1019 C C . THR A 1 131 ? -11.724 -3.327 23.369 1.00 89.06 131 THR A C 1
ATOM 1021 O O . THR A 1 131 ? -12.008 -4.341 22.736 1.00 89.06 131 THR A O 1
ATOM 1024 N N . LYS A 1 132 ? -11.176 -3.384 24.590 1.00 89.94 132 LYS A N 1
ATOM 1025 C CA . LYS A 1 132 ? -10.833 -4.650 25.265 1.00 89.94 132 LYS A CA 1
ATOM 1026 C C . LYS A 1 132 ? -12.043 -5.560 25.499 1.00 89.94 132 LYS A C 1
ATOM 1028 O O . LYS A 1 132 ? -11.913 -6.776 25.408 1.00 89.94 132 LYS A O 1
ATOM 1033 N N . ALA A 1 133 ? -13.212 -4.995 25.801 1.00 89.44 133 ALA A N 1
ATOM 1034 C CA . ALA A 1 133 ? -14.447 -5.765 25.947 1.00 89.44 133 ALA A CA 1
ATOM 1035 C C . ALA A 1 133 ? -14.899 -6.382 24.613 1.00 89.44 133 ALA A C 1
ATOM 1037 O O . ALA A 1 133 ? -15.313 -7.541 24.583 1.00 89.44 133 ALA A O 1
ATOM 1038 N N . ARG A 1 134 ? -14.761 -5.640 23.504 1.00 88.44 134 ARG A N 1
ATOM 1039 C CA . ARG A 1 134 ? -15.056 -6.139 22.149 1.00 88.44 134 ARG A CA 1
ATOM 1040 C C . ARG A 1 134 ? -14.087 -7.234 21.715 1.00 88.44 134 ARG A C 1
ATOM 1042 O O . ARG A 1 134 ? -14.524 -8.241 21.173 1.00 88.44 134 ARG A O 1
ATOM 1049 N N . GLU A 1 135 ? -12.793 -7.071 21.989 1.00 87.44 135 GLU A N 1
ATOM 1050 C CA . GLU A 1 135 ? -11.774 -8.104 21.738 1.00 87.44 135 GLU A CA 1
ATOM 1051 C C . GLU A 1 135 ? -12.034 -9.380 22.547 1.00 87.44 135 GLU A C 1
ATOM 1053 O O . GLU A 1 135 ? -11.767 -10.483 22.079 1.00 87.44 135 GLU A O 1
ATOM 1058 N N . PHE A 1 136 ? -12.607 -9.238 23.744 1.00 85.56 136 PHE A N 1
ATOM 1059 C CA . PHE A 1 136 ? -13.053 -10.357 24.573 1.00 85.56 136 PHE A CA 1
ATOM 1060 C C . PHE A 1 136 ? -14.339 -11.034 24.047 1.00 85.56 136 PHE A C 1
ATOM 1062 O O . PHE A 1 136 ? -14.766 -12.047 24.595 1.00 85.56 136 PHE A O 1
ATOM 1069 N N . GLY A 1 137 ? -14.952 -10.506 22.981 1.00 85.25 137 GLY A N 1
ATOM 1070 C CA . GLY A 1 137 ? -16.156 -11.055 22.353 1.00 85.25 137 GLY A CA 1
ATOM 1071 C C . GLY A 1 137 ? -17.474 -10.567 22.961 1.00 85.25 137 GLY A C 1
ATOM 1072 O O . GLY A 1 137 ? -18.529 -11.108 22.637 1.00 85.25 137 GLY A O 1
ATOM 1073 N N . CYS A 1 138 ? -17.445 -9.557 23.836 1.00 87.38 138 CYS A N 1
ATOM 1074 C CA . CYS A 1 138 ? -18.658 -8.948 24.380 1.00 87.38 138 CYS A CA 1
ATOM 1075 C C . CYS A 1 138 ? -19.185 -7.833 23.468 1.00 87.38 138 CYS A C 1
ATOM 1077 O O . CYS A 1 138 ? -18.417 -7.075 22.871 1.00 87.38 138 CYS A O 1
ATOM 1079 N N . LEU A 1 139 ? -20.508 -7.660 23.442 1.00 90.31 139 LEU A N 1
ATOM 1080 C CA . LEU A 1 139 ? -21.123 -6.442 22.918 1.00 90.31 139 LEU A CA 1
ATOM 1081 C C . LEU A 1 139 ? -20.774 -5.293 23.867 1.00 90.31 139 LEU A C 1
ATOM 1083 O O . LEU A 1 139 ? -21.040 -5.394 25.065 1.00 90.31 139 LEU A O 1
ATOM 1087 N N . ALA A 1 140 ? -20.144 -4.229 23.364 1.00 91.31 140 ALA A N 1
ATOM 1088 C CA . ALA A 1 140 ? -19.692 -3.135 24.218 1.00 91.31 140 ALA A CA 1
ATOM 1089 C C . ALA A 1 140 ? -19.798 -1.754 23.567 1.00 91.31 140 ALA A C 1
ATOM 1091 O O . ALA A 1 140 ? -19.344 -1.546 22.435 1.00 91.31 140 ALA A O 1
ATOM 1092 N N . ILE A 1 141 ? -20.331 -0.790 24.311 1.00 90.62 141 ILE A N 1
ATOM 1093 C CA . ILE A 1 141 ? -20.550 0.592 23.874 1.00 90.62 141 ILE A CA 1
ATOM 1094 C C . ILE A 1 141 ? -19.873 1.583 24.821 1.00 90.62 141 ILE A C 1
ATOM 1096 O O . ILE A 1 141 ? -19.646 1.297 25.996 1.00 90.62 141 ILE A O 1
ATOM 1100 N N . GLU A 1 142 ? -19.528 2.746 24.280 1.00 89.81 142 GLU A N 1
ATOM 1101 C CA . GLU A 1 142 ? -19.064 3.872 25.082 1.00 89.81 142 GLU A CA 1
ATOM 1102 C C . GLU A 1 142 ? -20.278 4.559 25.714 1.00 89.81 142 GLU A C 1
ATOM 1104 O O . GLU A 1 142 ? -21.246 4.862 25.016 1.00 89.81 142 GLU A O 1
ATOM 1109 N N . GLY A 1 143 ? -20.255 4.727 27.034 1.00 82.81 143 GLY A N 1
ATOM 1110 C CA . GLY A 1 143 ? -21.305 5.419 27.786 1.00 82.81 143 GLY A CA 1
ATOM 1111 C C . GLY A 1 143 ? -20.819 6.754 28.343 1.00 82.81 143 GLY A C 1
ATOM 1112 O O . GLY A 1 143 ? -19.618 6.937 28.521 1.00 82.81 143 GLY A O 1
ATOM 1113 N N . ASN A 1 144 ? -21.758 7.656 28.648 1.00 69.75 144 ASN A N 1
ATOM 1114 C CA . ASN A 1 144 ? -21.483 8.987 29.215 1.00 69.75 144 ASN A CA 1
ATOM 1115 C C . ASN A 1 144 ? -21.208 8.989 30.730 1.00 69.75 144 ASN A C 1
ATOM 1117 O O . ASN A 1 144 ? -21.692 8.126 31.502 1.00 69.75 144 ASN A O 1
#

Secondary structure (DSSP, 8-state):
-HHHHHHHHHHHHHTT--HHHHHHHHHHHHTT-----SS---SHHHHHHHHHIIIIIHHHHHHHHHHHHHHHHHHHHHHHHHHHHHHHHHHT-SSPEEEE--SHHHHHHHHHHHHTT--EEEEES-HHHHHHHHHTT-EEEE--